Protein AF-A0AAP2HJM3-F1 (afdb_monomer)

pLDDT: mean 87.4, std 11.79, range [36.53, 96.25]

Solvent-accessible surface area (backbone atoms only — not comparable to full-atom values): 5152 Å² total; per-residue (Å²): 132,83,76,80,79,74,54,67,68,60,53,50,53,51,48,52,51,53,48,44,54,52,30,48,76,70,78,42,84,60,80,77,64,36,75,89,69,26,47,78,47,77,57,97,96,41,43,29,40,39,36,13,40,99,91,41,82,77,50,43,24,38,47,38,92,89,75,71,46,75,44,78,53,94,72,77,63,68,89,76,78,113

Secondary structure (DSSP, 8-state):
-------HHHHHHHHHHHHHHHHHHTTPPPPPPPTTT-EEEEETTEEEEEEEETTEEEEEEEEPTTT--EEE-SS--GGG--

Structure (mmCIF, N/CA/C/O backbone):
data_AF-A0AAP2HJM3-F1
#
_entry.id   AF-A0AAP2HJM3-F1
#
loop_
_atom_site.group_PDB
_atom_site.id
_atom_site.type_symbol
_atom_site.label_atom_id
_atom_site.label_alt_id
_atom_site.label_comp_id
_atom_site.label_asym_id
_atom_site.label_entity_id
_atom_site.label_seq_id
_atom_site.pdbx_PDB_ins_code
_atom_site.Cartn_x
_atom_site.Cartn_y
_atom_site.Cartn_z
_atom_site.occupancy
_atom_site.B_iso_or_equiv
_atom_site.auth_seq_id
_atom_site.auth_comp_id
_atom_site.auth_asym_id
_atom_site.auth_atom_id
_atom_site.pdbx_PDB_model_num
ATOM 1 N N . MET A 1 1 ? -20.171 9.047 16.171 1.00 36.53 1 MET A N 1
ATOM 2 C CA . MET A 1 1 ? -18.915 9.596 15.607 1.00 36.53 1 MET A CA 1
ATOM 3 C C . MET A 1 1 ? -18.740 9.038 14.205 1.00 36.53 1 MET A C 1
ATOM 5 O O . MET A 1 1 ? -18.392 7.871 14.066 1.00 36.53 1 MET A O 1
ATOM 9 N N . SER A 1 2 ? -19.065 9.821 13.177 1.00 41.38 2 SER A N 1
ATOM 10 C CA . SER A 1 2 ? -18.919 9.395 11.782 1.00 41.38 2 SER A CA 1
ATOM 11 C C . SER A 1 2 ? -17.437 9.205 11.472 1.00 41.38 2 SER A C 1
ATOM 13 O O . SER A 1 2 ? -16.675 10.171 11.486 1.00 41.38 2 SER A O 1
ATOM 15 N N . LYS A 1 3 ? -17.010 7.959 11.233 1.00 51.97 3 LYS A N 1
ATOM 16 C CA . LYS A 1 3 ? -15.696 7.683 10.646 1.00 51.97 3 LYS A CA 1
ATOM 17 C C . LYS A 1 3 ? -15.676 8.405 9.303 1.00 51.97 3 LYS A C 1
ATOM 19 O O . LYS A 1 3 ? -16.414 8.018 8.405 1.00 51.97 3 LYS A O 1
ATOM 24 N N . SER A 1 4 ? -14.902 9.483 9.194 1.00 56.88 4 SER A N 1
ATOM 25 C CA . SER A 1 4 ? -14.670 10.150 7.915 1.00 56.88 4 SER A CA 1
ATOM 26 C C . SER A 1 4 ? -14.105 9.106 6.954 1.00 56.88 4 SER A C 1
ATOM 28 O O . SER A 1 4 ? -12.988 8.620 7.140 1.00 56.88 4 SER A O 1
ATOM 30 N N . GLN A 1 5 ? -14.931 8.662 6.009 1.00 64.62 5 GLN A N 1
ATOM 31 C CA . GLN A 1 5 ? -14.578 7.626 5.053 1.00 64.62 5 GLN A CA 1
ATOM 32 C C . GLN A 1 5 ? -13.641 8.269 4.032 1.00 64.62 5 GLN A C 1
ATOM 34 O O . GLN A 1 5 ? -14.077 8.962 3.117 1.00 64.62 5 GLN A O 1
ATOM 39 N N . ILE A 1 6 ? -12.333 8.122 4.249 1.00 67.19 6 ILE A N 1
ATOM 40 C CA . ILE A 1 6 ? -11.318 8.672 3.348 1.00 67.19 6 ILE A CA 1
ATOM 41 C C . ILE A 1 6 ? -11.464 7.951 1.998 1.00 67.19 6 ILE A C 1
ATOM 43 O O . ILE A 1 6 ? -11.376 6.722 1.981 1.00 67.19 6 ILE A O 1
ATOM 47 N N . PRO A 1 7 ? -11.656 8.666 0.875 1.00 77.94 7 PRO A N 1
ATOM 48 C CA . PRO A 1 7 ? -11.778 8.032 -0.434 1.00 77.94 7 PRO A CA 1
ATOM 49 C C . PRO A 1 7 ? -10.557 7.169 -0.781 1.00 77.94 7 PRO A C 1
ATOM 51 O O . PRO A 1 7 ? -9.414 7.555 -0.514 1.00 77.94 7 PRO A O 1
ATOM 54 N N . ASN A 1 8 ? -10.785 6.022 -1.425 1.00 77.88 8 ASN A N 1
ATOM 55 C CA . ASN A 1 8 ? -9.730 5.059 -1.765 1.00 77.88 8 ASN A CA 1
ATOM 56 C C . ASN A 1 8 ? -8.612 5.673 -2.621 1.00 77.88 8 ASN A C 1
ATOM 58 O O . ASN A 1 8 ? -7.435 5.424 -2.355 1.00 77.88 8 ASN A O 1
ATOM 62 N N . ASP A 1 9 ? -8.950 6.538 -3.580 1.00 77.44 9 ASP A N 1
ATOM 63 C CA . ASP A 1 9 ? -7.959 7.224 -4.420 1.00 77.44 9 ASP A CA 1
ATOM 64 C C . ASP A 1 9 ? -7.014 8.101 -3.594 1.00 77.44 9 ASP A C 1
ATOM 66 O O . ASP A 1 9 ? -5.805 8.135 -3.830 1.00 77.44 9 ASP A O 1
ATOM 70 N N . ASN A 1 10 ? -7.538 8.751 -2.551 1.00 88.62 10 ASN A N 1
ATOM 71 C CA . ASN A 1 10 ? -6.733 9.547 -1.632 1.00 88.62 10 ASN A CA 1
ATOM 72 C C . ASN A 1 10 ? -5.757 8.659 -0.839 1.00 88.62 10 ASN A C 1
ATOM 74 O O . ASN A 1 10 ? -4.592 9.018 -0.653 1.00 88.62 10 ASN A O 1
ATOM 78 N N . LEU A 1 11 ? -6.195 7.468 -0.418 1.00 91.50 11 LEU A N 1
ATOM 79 C CA . LEU A 1 11 ? -5.351 6.498 0.285 1.00 91.50 11 LEU A CA 1
ATOM 80 C C . LEU A 1 11 ? -4.236 5.941 -0.612 1.00 91.50 11 LEU A C 1
ATOM 82 O O . LEU A 1 11 ? -3.086 5.866 -0.169 1.00 91.50 11 LEU A O 1
ATOM 86 N N . ILE A 1 12 ? -4.544 5.614 -1.870 1.00 93.62 12 ILE A N 1
ATOM 87 C CA . ILE A 1 12 ? -3.566 5.131 -2.857 1.00 93.62 12 ILE A CA 1
ATOM 88 C C . ILE A 1 12 ? -2.526 6.214 -3.157 1.00 93.62 12 ILE A C 1
ATOM 90 O O . ILE A 1 12 ? -1.325 5.952 -3.064 1.00 93.62 12 ILE A O 1
ATOM 94 N N . GLN A 1 13 ? -2.954 7.454 -3.411 1.00 93.38 13 GLN A N 1
ATOM 95 C CA . GLN A 1 13 ? -2.044 8.580 -3.646 1.00 93.38 13 GLN A CA 1
ATOM 96 C C . GLN A 1 13 ? -1.137 8.856 -2.436 1.00 93.38 13 GLN A C 1
ATOM 98 O O . GLN A 1 13 ? 0.075 9.054 -2.584 1.00 93.38 13 GLN A O 1
ATOM 103 N N . ARG A 1 14 ? -1.690 8.818 -1.216 1.00 93.81 14 ARG A N 1
ATOM 104 C CA . ARG A 1 14 ? -0.914 8.974 0.026 1.00 93.81 14 ARG A CA 1
ATOM 105 C C . ARG A 1 14 ? 0.097 7.846 0.209 1.00 93.81 14 ARG A C 1
ATOM 107 O O . ARG A 1 14 ? 1.238 8.119 0.589 1.00 93.81 14 ARG A O 1
ATOM 114 N N . ALA A 1 15 ? -0.284 6.604 -0.083 1.00 95.12 15 ALA A N 1
ATOM 115 C CA . ALA A 1 15 ? 0.622 5.462 -0.028 1.00 95.12 15 ALA A CA 1
ATOM 116 C C . ALA A 1 15 ? 1.738 5.580 -1.073 1.00 95.12 15 ALA A C 1
ATOM 118 O O . ALA A 1 15 ? 2.905 5.395 -0.730 1.00 95.12 15 ALA A O 1
ATOM 119 N N . ALA A 1 16 ? 1.416 5.966 -2.311 1.00 94.62 16 ALA A N 1
ATOM 120 C CA . ALA A 1 16 ? 2.394 6.185 -3.374 1.00 94.62 16 ALA A CA 1
ATOM 121 C C . ALA A 1 16 ? 3.410 7.275 -2.992 1.00 94.62 16 ALA A C 1
ATOM 123 O O . ALA A 1 16 ? 4.621 7.086 -3.135 1.00 94.62 16 ALA A O 1
ATOM 124 N N . ARG A 1 17 ? 2.942 8.388 -2.408 1.00 94.12 17 ARG A N 1
ATOM 125 C CA . ARG A 1 17 ? 3.820 9.436 -1.864 1.00 94.12 17 ARG A CA 1
ATOM 126 C C . ARG A 1 17 ? 4.711 8.901 -0.742 1.00 94.12 17 ARG A C 1
ATOM 128 O O . ARG A 1 17 ? 5.917 9.145 -0.754 1.00 94.12 17 ARG A O 1
ATOM 135 N N . ALA A 1 18 ? 4.144 8.160 0.211 1.00 94.12 18 ALA A N 1
ATOM 136 C CA . ALA A 1 18 ? 4.903 7.558 1.307 1.00 94.12 18 ALA A CA 1
ATOM 137 C C . ALA A 1 18 ? 5.962 6.560 0.804 1.00 94.12 18 ALA A C 1
ATOM 139 O O . ALA A 1 18 ? 7.056 6.487 1.366 1.00 94.12 18 ALA A O 1
ATOM 140 N N . HIS A 1 19 ? 5.663 5.813 -0.261 1.00 94.56 19 HIS A N 1
ATOM 141 C CA . HIS A 1 19 ? 6.597 4.888 -0.897 1.00 94.56 1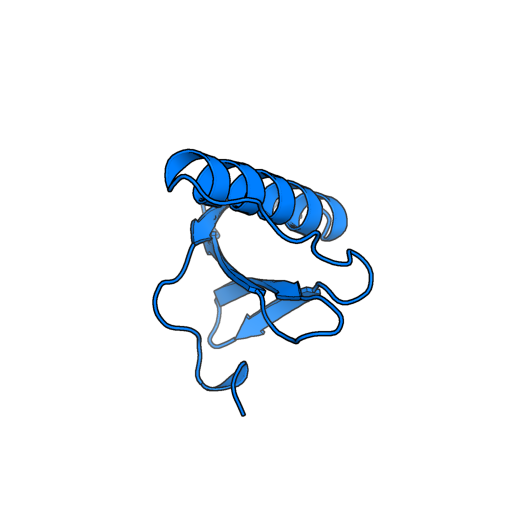9 HIS A CA 1
ATOM 142 C C . HIS A 1 19 ? 7.776 5.615 -1.534 1.00 94.56 19 HIS A C 1
ATOM 144 O O . HIS A 1 19 ? 8.923 5.286 -1.233 1.00 94.56 19 HIS A O 1
ATOM 150 N N . ARG A 1 20 ? 7.505 6.663 -2.318 1.00 93.38 20 ARG A N 1
ATOM 151 C CA . ARG A 1 20 ? 8.548 7.485 -2.942 1.00 93.38 20 ARG A CA 1
ATOM 152 C C . ARG A 1 20 ? 9.504 8.078 -1.908 1.00 93.38 20 ARG A C 1
ATOM 154 O O . ARG A 1 20 ? 10.717 7.967 -2.059 1.00 93.38 20 ARG A O 1
ATOM 161 N N . ILE A 1 21 ? 8.959 8.645 -0.826 1.00 93.31 21 ILE A N 1
ATOM 162 C CA . ILE A 1 21 ? 9.755 9.202 0.279 1.00 93.31 21 ILE A CA 1
ATOM 163 C C . ILE A 1 21 ? 10.615 8.117 0.929 1.00 93.31 21 ILE A C 1
ATOM 165 O O . ILE A 1 21 ? 11.789 8.353 1.202 1.00 93.31 21 ILE A O 1
ATOM 169 N N . PHE A 1 22 ? 10.053 6.931 1.182 1.00 93.69 22 PHE A N 1
ATOM 170 C CA . PHE A 1 22 ? 10.823 5.832 1.758 1.00 93.69 22 PHE A CA 1
ATOM 171 C C . PHE A 1 22 ? 12.001 5.452 0.862 1.00 93.69 22 PHE A C 1
ATOM 173 O O . PHE A 1 22 ? 13.114 5.340 1.359 1.00 93.69 22 PHE A O 1
ATOM 180 N N . VAL A 1 23 ? 11.768 5.218 -0.430 1.00 92.31 23 VAL A N 1
ATOM 181 C CA . VAL A 1 23 ? 12.810 4.702 -1.328 1.00 92.31 23 VAL A CA 1
ATOM 182 C C . VAL A 1 23 ? 13.925 5.733 -1.500 1.00 92.31 23 VAL A C 1
ATOM 184 O O . VAL A 1 23 ? 15.090 5.385 -1.339 1.00 92.31 23 VAL A O 1
ATOM 187 N N . SER A 1 24 ? 13.564 7.009 -1.674 1.00 92.62 24 SER A N 1
ATOM 188 C CA . SER A 1 24 ? 14.528 8.113 -1.734 1.00 92.62 24 SER A CA 1
ATOM 189 C C . SER A 1 24 ? 15.379 8.215 -0.460 1.00 92.62 24 SER A C 1
ATOM 191 O O . SER A 1 24 ? 16.598 8.331 -0.548 1.00 92.62 24 SER A O 1
ATOM 193 N N . LYS A 1 25 ? 14.779 8.070 0.732 1.00 93.38 25 LYS A N 1
ATOM 194 C CA . LYS A 1 25 ? 15.521 8.052 2.008 1.00 93.38 25 LYS A CA 1
ATOM 195 C C . LYS A 1 25 ? 16.479 6.869 2.160 1.00 93.38 25 LYS A C 1
ATOM 197 O O . LYS A 1 25 ? 17.374 6.933 2.991 1.00 93.38 25 LYS A O 1
ATOM 202 N N . ASN A 1 26 ? 16.273 5.796 1.403 1.00 91.81 26 ASN A N 1
ATOM 203 C CA . ASN A 1 26 ? 17.140 4.619 1.398 1.00 91.81 26 ASN A CA 1
ATOM 204 C C . ASN A 1 26 ? 18.094 4.614 0.186 1.00 91.81 26 ASN A C 1
ATOM 206 O O . ASN A 1 26 ? 18.652 3.571 -0.134 1.00 91.81 26 ASN A O 1
ATOM 210 N N . GLY A 1 27 ? 18.263 5.754 -0.499 1.00 90.88 27 GLY A N 1
ATOM 211 C CA . GLY A 1 27 ? 19.198 5.906 -1.619 1.00 90.88 27 GLY A CA 1
ATOM 212 C C . GLY A 1 27 ? 18.757 5.245 -2.927 1.00 90.88 27 GLY A C 1
ATOM 213 O O . GLY A 1 27 ? 19.562 5.114 -3.842 1.00 90.88 27 GLY A O 1
ATOM 214 N N . GLY A 1 28 ? 17.498 4.812 -3.030 1.00 90.81 28 GLY A N 1
ATOM 215 C CA . GLY A 1 28 ? 16.964 4.170 -4.228 1.00 90.81 28 GLY A CA 1
ATOM 216 C C . GLY A 1 28 ? 16.183 5.121 -5.136 1.00 90.81 28 GLY A C 1
ATOM 217 O O . GLY A 1 28 ? 15.721 6.185 -4.716 1.00 90.81 28 GLY A O 1
ATOM 218 N N . VAL A 1 29 ? 15.944 4.671 -6.369 1.00 85.19 29 VAL A N 1
ATOM 219 C CA . VAL A 1 29 ? 14.964 5.261 -7.290 1.00 85.19 29 VAL A CA 1
ATOM 220 C C . VAL A 1 29 ? 13.668 4.459 -7.183 1.00 85.19 29 VAL A C 1
ATOM 222 O O . VAL A 1 29 ? 13.671 3.239 -7.332 1.00 85.19 29 VAL A O 1
ATOM 225 N N . ALA A 1 30 ? 12.564 5.132 -6.854 1.00 81.38 30 ALA A N 1
ATOM 226 C CA . ALA A 1 30 ? 11.271 4.471 -6.709 1.00 81.38 30 ALA A CA 1
ATOM 227 C C . ALA A 1 30 ? 10.660 4.187 -8.082 1.00 81.38 30 ALA A C 1
ATOM 229 O O . ALA A 1 30 ? 10.398 5.126 -8.834 1.00 81.38 30 ALA A O 1
ATOM 230 N N . ASP A 1 31 ? 10.351 2.920 -8.354 1.00 87.62 31 ASP A N 1
ATOM 231 C CA . ASP A 1 31 ? 9.417 2.565 -9.421 1.00 87.62 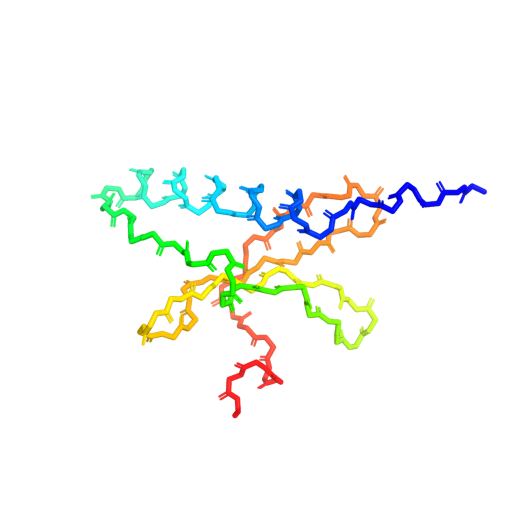31 ASP A CA 1
ATOM 232 C C . ASP A 1 31 ? 8.057 3.253 -9.174 1.00 87.62 31 ASP A C 1
ATOM 234 O O . ASP A 1 31 ? 7.675 3.565 -8.036 1.00 87.62 31 ASP A O 1
ATOM 238 N N . ILE A 1 32 ? 7.302 3.489 -10.249 1.00 88.81 32 ILE A N 1
ATOM 239 C CA . ILE A 1 32 ? 5.997 4.150 -10.169 1.00 88.81 32 ILE A CA 1
ATOM 240 C C . ILE A 1 32 ? 4.910 3.088 -9.935 1.00 88.81 32 ILE A C 1
ATOM 242 O O . ILE A 1 32 ? 4.746 2.194 -10.770 1.00 88.81 32 ILE A O 1
ATOM 246 N N . PRO A 1 33 ? 4.145 3.162 -8.828 1.00 92.75 33 PRO A N 1
ATOM 247 C CA . PRO A 1 33 ? 2.963 2.329 -8.666 1.00 92.75 33 PRO A CA 1
ATOM 248 C C . PRO A 1 33 ? 1.887 2.746 -9.671 1.00 92.75 33 PRO A C 1
ATOM 250 O O . PRO A 1 33 ? 1.661 3.933 -9.906 1.00 92.75 33 PRO A O 1
ATOM 253 N N . SER A 1 34 ? 1.189 1.766 -10.236 1.00 93.06 34 SER A N 1
ATOM 254 C CA . SER A 1 34 ? 0.010 2.019 -11.056 1.00 93.06 34 SER A CA 1
ATOM 255 C C . SER A 1 34 ? -1.191 2.247 -10.147 1.00 93.06 34 SER A C 1
ATOM 257 O O . SER A 1 34 ? -1.535 1.374 -9.348 1.00 93.06 34 SER A O 1
ATOM 259 N N . ASN A 1 35 ? -1.848 3.402 -10.273 1.00 86.75 35 ASN A N 1
ATOM 260 C CA . ASN A 1 35 ? -3.060 3.689 -9.504 1.00 86.75 35 ASN A CA 1
ATOM 261 C C . ASN A 1 35 ? -4.183 2.694 -9.830 1.00 86.75 35 ASN A C 1
ATOM 263 O O . ASN A 1 35 ? -4.887 2.286 -8.918 1.00 86.75 35 ASN A O 1
ATOM 267 N N . SER A 1 36 ? -4.307 2.260 -11.091 1.00 88.38 36 SER A N 1
ATOM 268 C CA . SER A 1 36 ? -5.344 1.310 -11.521 1.00 88.38 36 SER A CA 1
ATOM 269 C C . SER A 1 36 ? -5.074 -0.129 -11.079 1.00 88.38 36 SER A C 1
ATOM 271 O O . SER A 1 36 ? -6.014 -0.893 -10.888 1.00 88.38 36 SER A O 1
ATOM 273 N N . ALA A 1 37 ? -3.805 -0.511 -10.897 1.00 91.06 37 ALA A N 1
ATOM 274 C CA . ALA A 1 37 ? -3.441 -1.829 -10.368 1.00 91.06 37 ALA A CA 1
ATOM 275 C C . ALA A 1 37 ? -3.372 -1.858 -8.831 1.00 91.06 37 ALA A C 1
ATOM 277 O O . ALA A 1 37 ? -3.410 -2.929 -8.220 1.00 91.06 37 ALA A O 1
ATOM 278 N N . SER A 1 38 ? -3.216 -0.693 -8.200 1.00 94.19 38 SER A N 1
ATOM 279 C CA . SER A 1 38 ? -3.185 -0.549 -6.745 1.00 94.19 38 SER A CA 1
ATOM 280 C C . SER A 1 38 ? -4.598 -0.584 -6.172 1.00 94.19 38 SER A C 1
ATOM 282 O O . SER A 1 38 ? -5.565 -0.226 -6.834 1.00 94.19 38 SER A O 1
ATOM 284 N N . SER A 1 39 ? -4.739 -1.035 -4.929 1.00 94.00 39 SER A N 1
ATOM 285 C CA . SER A 1 39 ? -6.061 -1.212 -4.319 1.00 94.00 39 SER A CA 1
ATOM 286 C C . SER A 1 39 ? -6.031 -1.079 -2.803 1.00 94.00 39 SER A C 1
ATOM 288 O O . SER A 1 39 ? -4.980 -1.194 -2.162 1.00 94.00 39 SER A O 1
ATOM 290 N N . VAL A 1 40 ? -7.211 -0.839 -2.230 1.00 93.44 40 VAL A N 1
ATOM 291 C CA . VAL A 1 40 ? -7.460 -1.011 -0.799 1.00 93.44 40 VAL A CA 1
ATOM 292 C C . VAL A 1 40 ? -7.966 -2.435 -0.574 1.00 93.44 40 VAL A C 1
ATOM 294 O O . VAL A 1 40 ? -8.864 -2.900 -1.268 1.00 93.44 40 VAL A O 1
ATOM 297 N N . PHE A 1 41 ? -7.368 -3.135 0.381 1.00 92.56 41 PHE A N 1
ATOM 298 C CA . PHE A 1 41 ? -7.641 -4.529 0.704 1.00 92.56 41 PHE 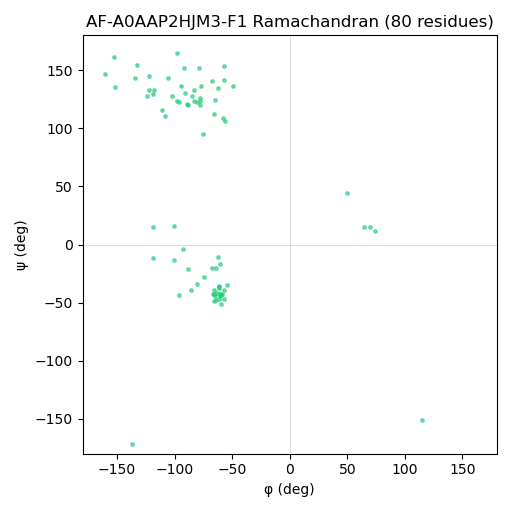A CA 1
ATOM 299 C C . PHE A 1 41 ? -8.027 -4.657 2.178 1.00 92.56 41 PHE A C 1
ATOM 301 O O . PHE A 1 41 ? -7.298 -4.185 3.051 1.00 92.56 41 PHE A O 1
ATOM 308 N N . GLY A 1 42 ? -9.156 -5.306 2.46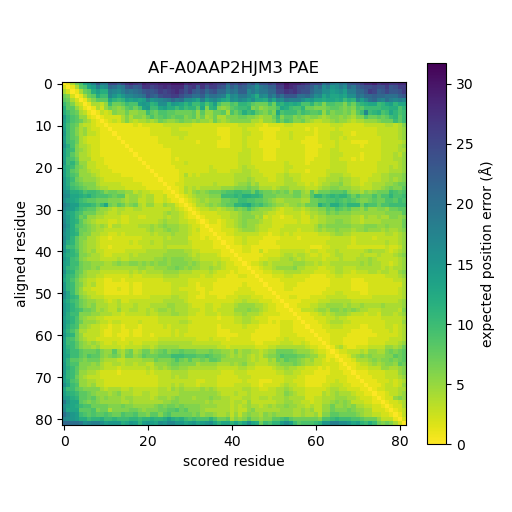1 1.00 92.06 42 GLY A N 1
ATOM 309 C CA . GLY A 1 42 ? -9.618 -5.602 3.816 1.00 92.06 42 GLY A CA 1
ATOM 310 C C . GLY A 1 42 ? -9.345 -7.057 4.195 1.00 92.06 42 GLY A C 1
ATOM 311 O O . GLY A 1 42 ? -9.740 -7.965 3.472 1.00 92.06 42 GLY A O 1
ATOM 312 N N . HIS A 1 43 ? -8.695 -7.302 5.335 1.00 91.06 43 HIS A N 1
ATOM 313 C CA . HIS A 1 43 ? -8.465 -8.656 5.846 1.00 91.06 43 HIS A CA 1
ATOM 314 C C . HIS A 1 43 ? -8.361 -8.684 7.372 1.00 91.06 43 HIS A C 1
ATOM 316 O O . HIS A 1 43 ? -7.677 -7.850 7.966 1.00 91.06 43 HIS A O 1
ATOM 322 N N . ALA A 1 44 ? -9.025 -9.655 8.010 1.00 88.00 44 ALA A N 1
ATOM 323 C CA . ALA A 1 44 ? -9.039 -9.838 9.467 1.00 88.00 44 ALA A CA 1
ATOM 324 C C . ALA A 1 44 ? -9.363 -8.540 10.246 1.00 88.00 44 ALA A C 1
ATOM 326 O O . ALA A 1 44 ? -8.674 -8.180 11.203 1.00 88.00 44 ALA A O 1
ATOM 327 N N . GLY A 1 45 ? -10.373 -7.791 9.782 1.00 88.19 45 GLY A N 1
ATOM 328 C CA . GLY A 1 45 ? -10.805 -6.527 10.396 1.00 88.19 45 GLY A CA 1
ATOM 329 C C . GLY A 1 45 ? -9.820 -5.362 10.238 1.00 88.19 45 GLY A C 1
ATOM 330 O O . GLY A 1 45 ? -9.913 -4.372 10.961 1.00 88.19 45 GLY A O 1
ATOM 331 N N . ARG A 1 46 ? -8.845 -5.475 9.331 1.00 90.75 46 ARG A N 1
ATOM 332 C CA . ARG A 1 46 ? -7.832 -4.449 9.058 1.00 90.75 46 ARG A CA 1
ATOM 333 C C . ARG A 1 46 ? -7.884 -4.044 7.596 1.00 90.75 46 ARG A C 1
ATOM 335 O O . ARG A 1 46 ? -8.086 -4.889 6.730 1.00 90.75 46 ARG A O 1
ATOM 342 N N . GLU A 1 47 ? -7.621 -2.773 7.337 1.00 92.81 47 GLU A N 1
ATOM 343 C CA . GLU A 1 47 ? -7.529 -2.238 5.983 1.00 92.81 47 GLU A CA 1
ATOM 344 C C . GLU A 1 47 ? -6.077 -1.960 5.600 1.00 92.81 47 GLU A C 1
ATOM 346 O O . GLU A 1 47 ? -5.246 -1.530 6.414 1.00 92.81 47 GLU A O 1
ATOM 351 N N . TYR A 1 48 ? -5.771 -2.217 4.337 1.00 94.69 48 TYR A N 1
ATOM 352 C CA . TYR A 1 48 ? -4.443 -2.110 3.768 1.00 94.69 48 TYR A CA 1
ATOM 353 C C . TYR A 1 48 ? -4.508 -1.391 2.427 1.00 94.69 48 TYR A C 1
ATOM 355 O O . TYR A 1 48 ? -5.420 -1.625 1.651 1.00 94.69 48 TYR A O 1
ATOM 363 N N . VAL A 1 49 ? -3.512 -0.571 2.116 1.00 95.69 49 VAL A N 1
ATOM 364 C CA . VAL A 1 49 ? -3.254 -0.105 0.753 1.00 95.69 49 VAL A CA 1
A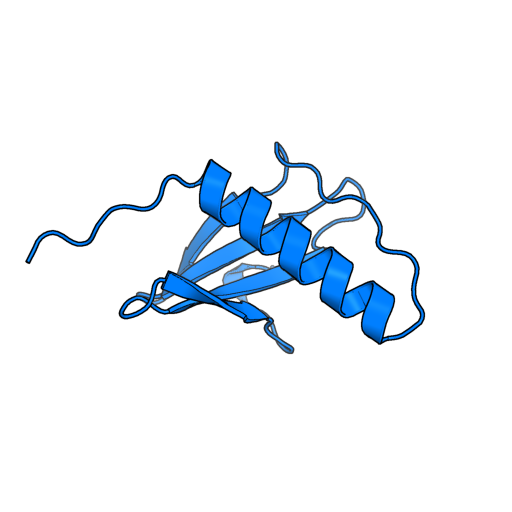TOM 365 C C . VAL A 1 49 ? -2.151 -0.970 0.166 1.00 95.69 49 VAL A C 1
ATOM 367 O O . VAL A 1 49 ? -1.060 -1.062 0.739 1.00 95.69 49 VAL A O 1
ATOM 370 N N . VAL A 1 50 ? -2.431 -1.593 -0.971 1.00 96.00 50 VAL A N 1
ATOM 371 C CA . VAL A 1 50 ? -1.497 -2.442 -1.707 1.00 96.00 50 VAL A CA 1
ATOM 372 C C . VAL A 1 50 ? -1.079 -1.694 -2.964 1.00 96.00 50 VAL A C 1
ATOM 374 O O . VAL A 1 50 ? -1.881 -1.496 -3.874 1.00 96.00 50 VAL A O 1
ATOM 377 N N . LEU A 1 51 ? 0.180 -1.263 -3.003 1.00 96.00 51 LEU A N 1
ATOM 378 C CA . LEU A 1 51 ? 0.770 -0.641 -4.181 1.00 96.00 51 LEU A CA 1
ATOM 379 C C . LEU A 1 51 ? 1.285 -1.716 -5.128 1.00 96.00 51 LEU A C 1
ATOM 381 O O . LEU A 1 51 ? 2.065 -2.582 -4.716 1.00 96.00 51 LEU A O 1
ATOM 385 N N . ARG A 1 52 ? 0.871 -1.634 -6.393 1.00 95.25 52 ARG A N 1
ATOM 386 C CA . ARG A 1 52 ? 1.230 -2.599 -7.436 1.00 95.25 52 ARG A CA 1
ATOM 387 C C . ARG A 1 52 ? 1.682 -1.905 -8.713 1.00 95.25 52 ARG A C 1
ATOM 389 O O . ARG A 1 52 ? 1.268 -0.787 -9.008 1.00 95.25 52 ARG A O 1
ATOM 396 N N . ASN A 1 53 ? 2.494 -2.604 -9.490 1.00 93.00 53 ASN A N 1
ATOM 397 C CA . ASN A 1 53 ? 2.765 -2.298 -10.890 1.00 93.00 53 ASN A CA 1
ATOM 398 C C . ASN A 1 53 ? 2.753 -3.601 -11.710 1.00 93.00 53 ASN A C 1
ATOM 400 O O . ASN A 1 53 ? 2.407 -4.662 -11.192 1.00 93.00 53 ASN A O 1
ATOM 404 N N . VAL A 1 54 ? 3.146 -3.531 -12.985 1.00 90.31 54 VAL A N 1
ATOM 405 C CA . VAL A 1 54 ? 3.205 -4.698 -13.888 1.00 90.31 54 VAL A CA 1
ATOM 406 C C . VAL A 1 54 ? 4.151 -5.809 -13.411 1.00 90.31 54 VAL A C 1
ATOM 408 O O . VAL A 1 54 ? 4.044 -6.938 -13.870 1.00 90.31 54 VAL A O 1
ATOM 411 N N . ARG A 1 55 ? 5.061 -5.512 -12.476 1.00 90.38 55 ARG A N 1
ATOM 412 C CA . ARG A 1 55 ? 6.006 -6.471 -11.883 1.00 90.38 55 ARG A CA 1
ATOM 413 C C . ARG A 1 55 ? 5.468 -7.109 -10.595 1.00 90.38 55 ARG A C 1
ATOM 415 O O . ARG A 1 55 ? 6.140 -7.961 -10.024 1.00 90.38 55 ARG A O 1
ATOM 422 N N . GLY A 1 56 ? 4.287 -6.697 -10.125 1.00 91.12 56 GLY A N 1
ATOM 423 C CA . GLY A 1 56 ? 3.627 -7.241 -8.938 1.00 91.12 56 GLY A CA 1
ATOM 424 C C . GLY A 1 56 ? 3.489 -6.240 -7.788 1.00 91.12 56 GLY A C 1
ATOM 425 O O . GLY A 1 56 ? 3.339 -5.033 -7.989 1.00 91.12 56 GLY A O 1
ATOM 426 N N . ILE A 1 57 ? 3.475 -6.756 -6.555 1.00 93.38 57 ILE A N 1
ATOM 427 C CA . ILE A 1 57 ? 3.311 -5.945 -5.341 1.00 93.38 57 ILE A CA 1
ATOM 428 C C . ILE A 1 57 ? 4.630 -5.256 -4.993 1.00 93.38 57 ILE A C 1
ATOM 430 O O . ILE A 1 57 ? 5.656 -5.899 -4.799 1.00 93.38 57 ILE A O 1
ATOM 434 N N . MET A 1 58 ? 4.579 -3.937 -4.841 1.00 93.19 58 MET A N 1
ATOM 435 C CA . MET A 1 58 ? 5.739 -3.109 -4.507 1.00 93.19 58 MET A CA 1
ATOM 436 C C . MET A 1 58 ? 5.824 -2.824 -3.006 1.00 93.19 58 MET A C 1
ATOM 438 O O . MET A 1 58 ? 6.894 -2.839 -2.389 1.00 93.19 58 MET A O 1
ATOM 442 N N . ALA A 1 59 ? 4.682 -2.506 -2.396 1.00 95.00 59 ALA A N 1
ATOM 443 C CA . ALA A 1 59 ? 4.600 -2.187 -0.981 1.00 95.00 59 ALA A CA 1
ATOM 444 C C . ALA A 1 59 ? 3.172 -2.333 -0.459 1.00 95.00 59 ALA A C 1
ATOM 446 O O . ALA A 1 59 ? 2.208 -1.990 -1.137 1.00 95.00 59 ALA A O 1
ATOM 447 N N . THR A 1 60 ? 3.063 -2.747 0.801 1.00 96.25 60 THR A N 1
ATOM 448 C CA . THR A 1 60 ? 1.791 -2.807 1.521 1.00 96.25 60 THR A CA 1
ATOM 449 C C . THR A 1 60 ? 1.837 -1.878 2.727 1.00 96.25 60 THR A C 1
ATOM 451 O O . THR A 1 60 ? 2.796 -1.899 3.510 1.00 96.25 60 THR A O 1
ATOM 454 N N . TYR A 1 61 ? 0.793 -1.074 2.895 1.00 96.25 61 TYR A N 1
ATOM 455 C CA . TYR A 1 61 ? 0.612 -0.154 4.012 1.00 96.25 61 TYR A CA 1
ATOM 456 C C . TYR A 1 61 ? -0.643 -0.533 4.782 1.00 96.25 61 TYR A C 1
ATOM 458 O O . TYR A 1 61 ? -1.698 -0.663 4.185 1.00 96.25 61 TYR A O 1
ATOM 466 N N . ARG A 1 62 ? -0.565 -0.678 6.104 1.00 94.50 62 ARG A N 1
ATOM 467 C CA . ARG A 1 62 ? -1.759 -0.819 6.944 1.00 94.50 62 ARG A CA 1
ATOM 468 C C . ARG A 1 62 ? -2.329 0.558 7.257 1.00 94.50 62 ARG A C 1
ATOM 470 O O . AR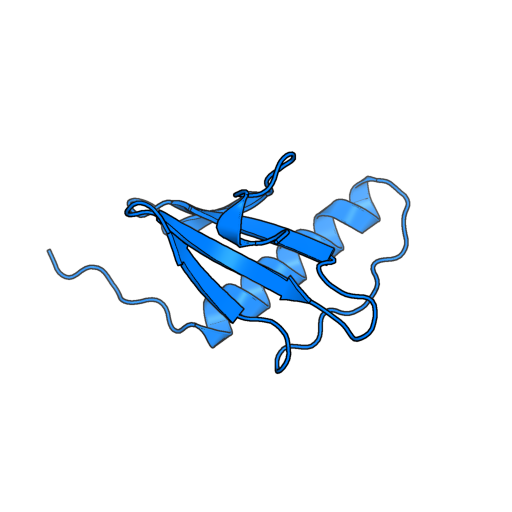G A 1 62 ? -1.577 1.430 7.700 1.00 94.50 62 ARG A O 1
ATOM 477 N N . ILE A 1 63 ? -3.636 0.715 7.096 1.00 93.25 63 ILE A N 1
ATOM 478 C CA . ILE A 1 63 ? -4.381 1.893 7.527 1.00 93.25 63 ILE A CA 1
ATOM 479 C C . ILE A 1 63 ? -4.708 1.708 9.008 1.00 93.25 63 ILE A C 1
ATOM 481 O O . ILE A 1 63 ? -5.264 0.693 9.431 1.00 93.25 63 ILE A O 1
ATOM 485 N N . ARG A 1 64 ? -4.293 2.663 9.835 1.00 89.44 64 ARG A N 1
ATOM 486 C CA . ARG A 1 64 ? -4.724 2.730 11.230 1.00 89.44 64 ARG A CA 1
ATOM 487 C C . ARG A 1 64 ? -6.141 3.308 11.290 1.00 89.44 64 ARG A C 1
ATOM 489 O O . ARG A 1 64 ? -6.354 4.430 10.849 1.00 89.44 64 ARG A O 1
ATOM 496 N N . SER A 1 65 ? -7.087 2.541 11.824 1.00 82.25 65 SER A N 1
ATOM 497 C CA . SER A 1 65 ? -8.523 2.861 11.835 1.00 82.25 65 SER A CA 1
ATOM 498 C C . SER A 1 65 ? -8.906 4.066 12.703 1.00 82.25 65 SER A C 1
ATOM 500 O O . SER A 1 65 ? -9.981 4.623 12.525 1.00 82.25 65 SER A O 1
ATOM 502 N N . ASP A 1 66 ? -8.054 4.438 13.657 1.00 81.19 66 ASP A N 1
ATOM 503 C CA . ASP A 1 66 ? -8.227 5.564 14.582 1.00 81.19 66 ASP A CA 1
ATOM 504 C C . ASP A 1 66 ? -7.743 6.898 13.989 1.00 81.19 66 ASP A C 1
ATOM 506 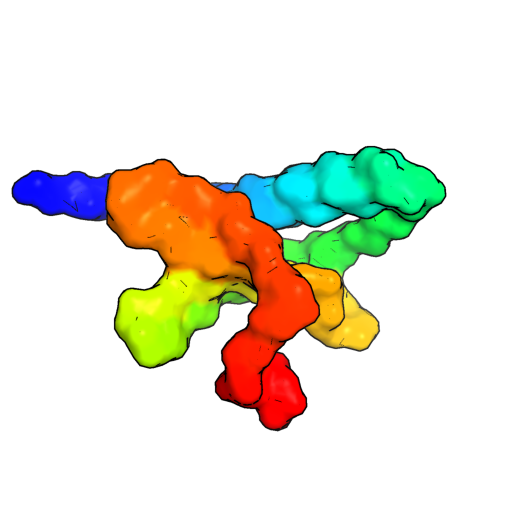O O . ASP A 1 66 ? -8.365 7.936 14.173 1.00 81.19 66 ASP A O 1
ATOM 510 N N . THR A 1 67 ? -6.626 6.863 13.265 1.00 83.38 67 THR A N 1
ATOM 511 C CA . THR A 1 67 ? -5.853 8.051 12.861 1.00 83.38 67 THR A CA 1
ATOM 512 C C . THR A 1 67 ? -5.766 8.226 11.346 1.00 83.38 67 THR A C 1
ATOM 514 O O . THR A 1 67 ? -5.280 9.245 10.863 1.00 83.38 67 THR A O 1
ATOM 517 N N . GLY A 1 68 ? -6.158 7.215 10.564 1.00 83.12 68 GLY A N 1
ATOM 518 C CA . GLY A 1 68 ? -5.980 7.191 9.110 1.00 83.12 68 GLY A CA 1
ATOM 519 C C . GLY A 1 68 ? -4.508 7.183 8.674 1.00 83.12 68 GLY A C 1
ATOM 520 O O . GLY A 1 68 ? -4.201 7.482 7.516 1.00 83.12 68 GLY A O 1
ATOM 521 N N . VAL A 1 69 ? -3.576 6.894 9.590 1.00 89.62 69 VAL A N 1
ATOM 522 C CA . VAL A 1 69 ? -2.132 6.873 9.321 1.00 89.62 69 VAL A CA 1
ATOM 523 C C . VAL A 1 69 ? -1.751 5.594 8.580 1.00 89.62 69 VAL A C 1
ATOM 525 O O . VAL A 1 69 ? -2.164 4.493 8.948 1.00 89.62 69 VAL A O 1
ATOM 528 N N . LEU A 1 70 ? -0.906 5.740 7.558 1.00 93.94 70 LEU A N 1
ATOM 529 C CA . LEU A 1 70 ? -0.366 4.630 6.778 1.00 9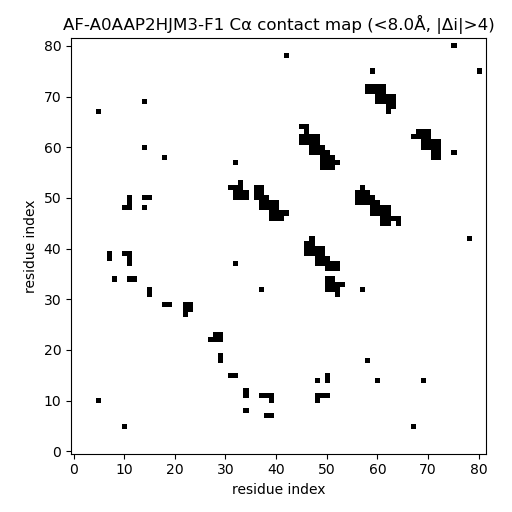3.94 70 LEU A CA 1
ATOM 530 C C . LEU A 1 70 ? 0.926 4.110 7.412 1.00 93.94 70 LEU A C 1
ATOM 532 O O . LEU A 1 70 ? 1.915 4.835 7.520 1.00 93.94 70 LEU A O 1
ATOM 536 N N . ARG A 1 71 ? 0.950 2.828 7.781 1.00 94.19 71 ARG A N 1
ATOM 537 C CA . ARG A 1 71 ? 2.153 2.148 8.280 1.00 94.19 71 ARG A CA 1
ATOM 538 C C . ARG A 1 71 ? 2.644 1.125 7.266 1.00 94.19 71 ARG A C 1
ATOM 540 O O . ARG A 1 71 ? 1.967 0.125 7.038 1.00 94.19 71 ARG A O 1
ATOM 547 N N . ARG A 1 72 ? 3.844 1.327 6.711 1.00 94.56 72 ARG A N 1
ATOM 548 C CA . ARG A 1 72 ? 4.467 0.343 5.813 1.00 94.56 72 ARG A CA 1
ATOM 549 C C . ARG A 1 72 ? 4.717 -0.974 6.549 1.00 94.56 72 ARG A C 1
ATOM 551 O O . ARG A 1 72 ? 5.229 -0.975 7.670 1.00 94.56 72 ARG A O 1
ATOM 558 N N . LEU A 1 73 ? 4.379 -2.089 5.912 1.00 94.69 73 LEU A N 1
ATOM 559 C CA . LEU A 1 73 ? 4.619 -3.426 6.442 1.00 94.69 73 LEU A CA 1
ATOM 560 C C . LEU A 1 73 ? 5.933 -4.006 5.915 1.00 94.69 73 LEU A C 1
ATOM 562 O O . LEU A 1 73 ? 6.215 -3.924 4.721 1.00 94.69 73 LEU A O 1
ATOM 566 N N . LYS A 1 74 ? 6.706 -4.630 6.814 1.00 90.62 74 LYS A N 1
ATOM 567 C CA . LYS A 1 74 ? 7.888 -5.435 6.457 1.00 90.62 74 LYS A CA 1
ATOM 568 C C . LYS A 1 74 ? 7.512 -6.850 5.997 1.00 90.62 74 LYS A C 1
ATOM 570 O O . LYS A 1 74 ? 8.178 -7.396 5.133 1.00 90.62 74 LYS A O 1
ATOM 575 N N . ARG A 1 75 ? 6.454 -7.431 6.575 1.00 90.19 75 ARG A N 1
ATOM 576 C CA . ARG A 1 75 ? 5.876 -8.733 6.199 1.00 90.19 75 ARG A CA 1
ATOM 577 C C . ARG A 1 75 ? 4.411 -8.533 5.834 1.00 90.19 75 ARG A C 1
ATOM 579 O O . ARG A 1 75 ? 3.705 -7.825 6.557 1.00 90.19 75 ARG A O 1
ATOM 586 N N . TRP A 1 76 ? 3.979 -9.096 4.711 1.00 91.06 76 TRP A N 1
ATOM 587 C CA . TRP A 1 76 ? 2.619 -8.915 4.203 1.00 91.06 76 TRP A CA 1
ATOM 588 C C . TRP A 1 76 ? 1.687 -10.017 4.724 1.00 91.06 76 TRP A C 1
ATOM 590 O O . TRP A 1 76 ? 2.159 -11.111 5.034 1.00 91.06 76 TRP A O 1
ATOM 600 N N . PRO A 1 77 ? 0.379 -9.736 4.862 1.00 86.50 77 PRO A N 1
ATOM 601 C CA . PRO A 1 77 ? -0.625 -10.771 5.081 1.00 86.50 77 PRO A CA 1
ATOM 602 C C . PRO A 1 77 ? -0.485 -11.911 4.066 1.00 86.50 77 PRO A C 1
ATOM 604 O O . PRO A 1 77 ? -0.340 -11.638 2.877 1.00 86.50 77 PRO A O 1
ATOM 607 N N . ALA A 1 78 ? -0.589 -13.163 4.522 1.00 86.81 78 ALA A N 1
ATOM 608 C CA . ALA A 1 78 ? -0.541 -14.339 3.645 1.00 86.81 78 ALA A CA 1
ATOM 609 C C . ALA A 1 78 ? -1.586 -14.258 2.517 1.00 86.81 78 ALA A C 1
ATOM 611 O O . ALA A 1 78 ? -1.302 -14.605 1.380 1.00 86.81 78 ALA A O 1
ATOM 612 N N . ALA A 1 79 ? -2.750 -13.669 2.808 1.00 87.06 79 ALA A N 1
ATOM 613 C CA . ALA A 1 79 ? -3.818 -13.432 1.840 1.00 87.06 79 ALA A CA 1
ATOM 614 C C . ALA A 1 79 ? -3.449 -12.498 0.663 1.00 87.06 79 ALA A C 1
ATOM 616 O O . ALA A 1 79 ? -4.234 -12.378 -0.267 1.00 87.06 79 ALA A O 1
ATOM 617 N N . LEU A 1 80 ? -2.299 -11.808 0.701 1.00 84.06 80 LEU A N 1
ATOM 618 C CA . LEU A 1 80 ? -1.814 -10.963 -0.401 1.00 84.06 80 LEU A CA 1
ATOM 619 C C . LEU A 1 80 ? -0.736 -11.623 -1.267 1.00 84.06 80 LEU A C 1
ATOM 621 O O . LEU A 1 80 ? -0.402 -11.065 -2.309 1.00 84.06 80 LEU A O 1
ATOM 625 N N . VAL A 1 81 ? -0.150 -12.732 -0.817 1.00 75.38 81 VAL A N 1
ATOM 626 C CA . VAL A 1 81 ? 1.018 -13.381 -1.443 1.00 75.38 81 VAL A CA 1
ATOM 627 C C . VAL A 1 81 ? 0.720 -14.806 -1.909 1.00 75.38 81 VAL A C 1
ATOM 629 O O . VAL A 1 81 ? 1.654 -15.558 -2.168 1.00 75.38 81 VAL A O 1
ATOM 632 N N . ASN A 1 82 ? -0.563 -15.161 -1.984 1.00 54.72 82 ASN A N 1
ATOM 633 C CA . ASN A 1 82 ? -1.042 -16.467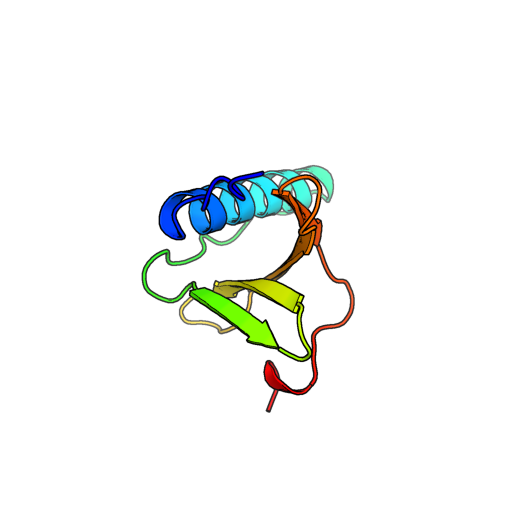 -2.426 1.00 54.72 82 ASN A CA 1
ATOM 634 C C . ASN A 1 82 ? -1.565 -16.390 -3.860 1.00 54.72 82 ASN A C 1
ATOM 636 O O . ASN A 1 82 ? -2.236 -15.374 -4.162 1.00 54.72 82 ASN A O 1
#

Radius of gyration: 12.63 Å; Cα contacts (8 Å, |Δi|>4): 114; chains: 1; bounding box: 38×27×30 Å

Sequence (82 aa):
MSKSQIPNDNLIQRAARAHRIFVSKNGGVADIPSNSASSVFGHAGREYVVLRNVRGIMATYRIRSDTGVLRRLKRWPAALVN

Organism: NCBI:txid87883

Nearest PDB structures (foldseek):
  8hq2-assembly2_E  TM=6.698E-01  e=6.979E-01  Homo sapiens
  8y6b-assembly3_E  TM=7.354E-01  e=1.663E+00  Homo sapiens
  4dfc-assembly1_A  TM=4.800E-01  e=1.769E+00  Escherichia coli K-12
  6xp5-assembly1_N  TM=3.356E-01  e=6.507E+00  Thermochaetoides thermophila DSM 1495

Foldseek 3Di:
DDQPPPDWLNLQVVVQVVQCVVQVVVVHHDDHFDSVVWGWDDDPNWIKTFTADPVGTDWIWTQDSPPRDTHTDPDDDPVRVD

Mean predicted aligned error: 5.03 Å